Protein AF-A0A1Z9M612-F1 (afdb_monomer)

pLDDT: mean 96.34, std 4.1, range [65.88, 98.81]

Structure (mmCIF, N/CA/C/O backbone):
data_AF-A0A1Z9M612-F1
#
_entry.id   AF-A0A1Z9M612-F1
#
loop_
_atom_site.group_PDB
_atom_site.id
_atom_site.type_symbol
_atom_site.label_atom_id
_atom_site.label_alt_id
_atom_site.label_comp_id
_atom_site.label_asym_id
_atom_site.label_entity_id
_atom_site.label_seq_id
_atom_site.pdbx_PDB_ins_code
_atom_site.Cartn_x
_atom_site.Cartn_y
_atom_site.Cartn_z
_atom_site.occupancy
_atom_site.B_iso_or_equiv
_atom_site.auth_seq_id
_atom_site.auth_comp_id
_atom_site.auth_asym_id
_atom_site.auth_atom_id
_atom_site.pdbx_PDB_model_num
ATOM 1 N N . MET A 1 1 ? -19.633 2.470 7.328 1.00 85.44 1 MET A N 1
ATOM 2 C CA . MET A 1 1 ? -18.858 1.493 6.530 1.00 85.44 1 MET A CA 1
ATOM 3 C C . MET A 1 1 ? -17.430 2.008 6.424 1.00 85.44 1 MET A C 1
ATOM 5 O O . MET A 1 1 ? -17.281 3.209 6.231 1.00 85.44 1 MET A O 1
ATOM 9 N N . LYS A 1 2 ? -16.405 1.165 6.618 1.00 92.81 2 LYS A N 1
ATOM 10 C CA . LYS A 1 2 ? -15.001 1.577 6.419 1.00 92.81 2 LYS A CA 1
ATOM 11 C C . LYS A 1 2 ? -14.691 1.660 4.920 1.00 92.81 2 LYS A C 1
ATOM 13 O O . LYS A 1 2 ? -15.285 0.918 4.140 1.00 92.81 2 LYS A O 1
ATOM 18 N N . ARG A 1 3 ? -13.782 2.557 4.529 1.00 97.06 3 ARG A N 1
ATOM 19 C CA . ARG A 1 3 ? -13.296 2.706 3.147 1.00 97.06 3 ARG A CA 1
ATOM 20 C C . ARG A 1 3 ? -11.907 2.081 3.035 1.00 97.06 3 ARG A C 1
ATOM 22 O O . ARG A 1 3 ? -11.102 2.282 3.942 1.00 97.06 3 ARG A O 1
ATOM 29 N N . ILE A 1 4 ? -11.642 1.362 1.945 1.00 98.25 4 ILE A N 1
ATOM 30 C CA . ILE A 1 4 ? -10.276 0.955 1.595 1.00 98.25 4 ILE A CA 1
ATOM 31 C C . ILE A 1 4 ? -9.511 2.221 1.213 1.00 98.25 4 ILE A C 1
ATOM 33 O O . ILE A 1 4 ? -9.989 3.007 0.398 1.00 98.25 4 ILE A O 1
ATOM 37 N N . ASP A 1 5 ? -8.368 2.431 1.844 1.00 97.81 5 ASP A N 1
ATOM 38 C CA . ASP A 1 5 ? -7.490 3.555 1.542 1.00 97.81 5 ASP A CA 1
ATOM 39 C C . ASP A 1 5 ? -6.560 3.200 0.383 1.00 97.81 5 ASP A C 1
ATOM 41 O O . ASP A 1 5 ? -6.613 3.798 -0.691 1.00 97.81 5 ASP A O 1
ATOM 45 N N . HIS A 1 6 ? -5.771 2.149 0.590 1.00 98.38 6 HIS A N 1
ATOM 46 C CA . HIS A 1 6 ? -4.839 1.645 -0.396 1.00 98.38 6 HIS A CA 1
ATOM 47 C C . HIS A 1 6 ? -4.647 0.133 -0.260 1.00 98.38 6 HIS A C 1
ATOM 49 O O . HIS A 1 6 ? -4.963 -0.477 0.767 1.00 98.38 6 HIS A O 1
ATOM 55 N N . ILE A 1 7 ? -4.143 -0.480 -1.326 1.00 98.69 7 ILE A N 1
ATOM 56 C CA . ILE A 1 7 ? -3.813 -1.904 -1.383 1.00 98.69 7 ILE A CA 1
ATOM 57 C C . ILE A 1 7 ? -2.350 -2.035 -1.789 1.00 98.69 7 ILE A C 1
ATOM 59 O O . ILE A 1 7 ? -1.962 -1.569 -2.856 1.00 98.69 7 ILE A O 1
ATOM 63 N N . SER A 1 8 ? -1.561 -2.716 -0.962 1.00 98.44 8 SER A N 1
ATOM 64 C CA . SER A 1 8 ? -0.149 -3.010 -1.202 1.00 98.44 8 SER A CA 1
ATOM 65 C C . SER A 1 8 ? 0.021 -4.436 -1.719 1.00 98.44 8 SER A C 1
ATOM 67 O O . SER A 1 8 ? -0.216 -5.394 -0.982 1.00 98.44 8 SER A O 1
ATOM 69 N N . ILE A 1 9 ? 0.480 -4.591 -2.964 1.00 98.62 9 ILE A N 1
ATOM 70 C CA . ILE A 1 9 ? 0.757 -5.898 -3.579 1.00 98.62 9 ILE A CA 1
ATOM 71 C C . ILE A 1 9 ? 2.252 -6.123 -3.807 1.00 98.62 9 ILE A C 1
ATOM 73 O O . ILE A 1 9 ? 3.004 -5.222 -4.187 1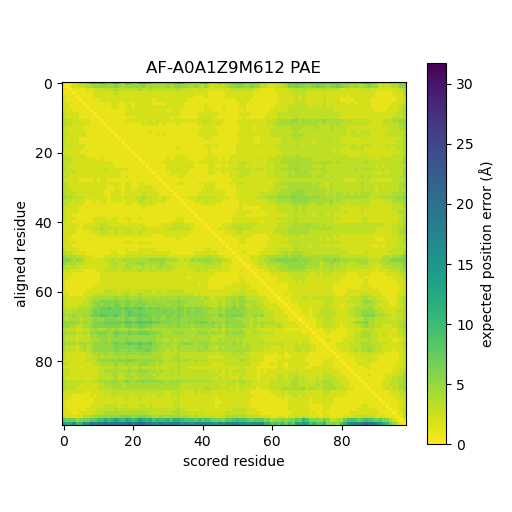.00 98.62 9 ILE A O 1
ATOM 77 N N . ALA A 1 10 ? 2.671 -7.370 -3.609 1.00 98.44 10 ALA A N 1
ATOM 78 C CA . ALA A 1 10 ? 4.043 -7.797 -3.817 1.00 98.44 10 ALA A CA 1
ATOM 79 C C . ALA A 1 10 ? 4.417 -7.792 -5.306 1.00 98.44 10 ALA A C 1
ATOM 81 O O . ALA A 1 10 ? 3.718 -8.367 -6.143 1.00 98.44 10 ALA A O 1
ATOM 82 N N . VAL A 1 11 ? 5.571 -7.212 -5.628 1.00 98.56 11 VAL A N 1
ATOM 83 C CA . VAL A 1 11 ? 6.215 -7.333 -6.940 1.00 98.56 11 VAL A CA 1
ATOM 84 C C . VAL A 1 11 ? 7.691 -7.676 -6.768 1.00 98.56 11 VAL A C 1
ATOM 86 O O . VAL A 1 11 ? 8.268 -7.504 -5.700 1.00 98.56 11 VAL A O 1
ATOM 89 N N . THR A 1 12 ? 8.330 -8.158 -7.831 1.00 97.88 12 THR A N 1
ATOM 90 C CA . THR A 1 12 ? 9.752 -8.545 -7.804 1.00 97.88 12 THR A CA 1
ATOM 91 C C . THR A 1 12 ? 10.686 -7.479 -8.375 1.00 97.88 12 THR A C 1
ATOM 93 O O . THR A 1 12 ? 11.904 -7.620 -8.307 1.00 97.88 12 THR A O 1
ATOM 96 N N . ASN A 1 13 ? 10.140 -6.418 -8.980 1.00 98.12 13 ASN A N 1
ATOM 97 C CA . ASN A 1 13 ? 10.915 -5.335 -9.580 1.00 98.12 13 ASN A CA 1
ATOM 98 C C . ASN A 1 13 ? 10.046 -4.075 -9.749 1.00 98.12 13 ASN A C 1
ATOM 100 O O . ASN A 1 13 ? 9.156 -4.053 -10.606 1.00 98.12 13 ASN A O 1
ATOM 104 N N . ILE A 1 14 ? 10.318 -3.025 -8.963 1.00 98.50 14 ILE A N 1
ATOM 105 C CA . ILE A 1 14 ? 9.512 -1.792 -8.949 1.00 98.50 14 ILE A CA 1
ATOM 106 C C . ILE A 1 14 ? 9.472 -1.102 -10.325 1.00 98.50 14 ILE A C 1
ATOM 108 O O . ILE A 1 14 ? 8.367 -0.888 -10.834 1.00 98.50 14 ILE A O 1
ATOM 112 N N . PRO A 1 15 ? 10.605 -0.802 -11.000 1.00 98.44 15 PRO A N 1
ATOM 113 C CA . PRO A 1 15 ? 10.561 -0.123 -12.298 1.00 98.44 15 PRO A CA 1
ATOM 114 C C . PRO A 1 15 ? 9.771 -0.886 -13.369 1.00 98.44 15 PRO A C 1
ATOM 116 O O . PRO A 1 15 ? 8.999 -0.281 -14.117 1.00 98.44 15 PRO A O 1
ATOM 119 N N . ARG A 1 16 ? 9.943 -2.214 -13.441 1.00 98.56 16 ARG A N 1
ATOM 120 C CA . ARG A 1 16 ? 9.226 -3.069 -14.396 1.00 98.56 16 ARG A CA 1
ATOM 121 C C . ARG A 1 16 ? 7.729 -3.087 -14.108 1.00 98.56 16 ARG A C 1
ATOM 123 O O . ARG A 1 16 ? 6.947 -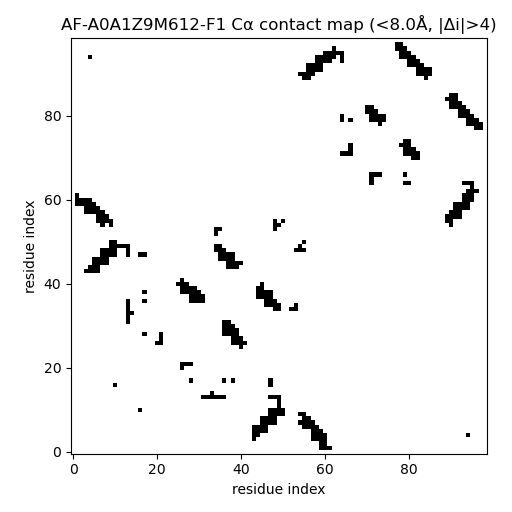2.992 -15.051 1.00 98.56 16 ARG A O 1
ATOM 130 N N . ALA A 1 17 ? 7.344 -3.208 -12.839 1.00 98.62 17 ALA A N 1
ATOM 131 C CA . ALA A 1 17 ? 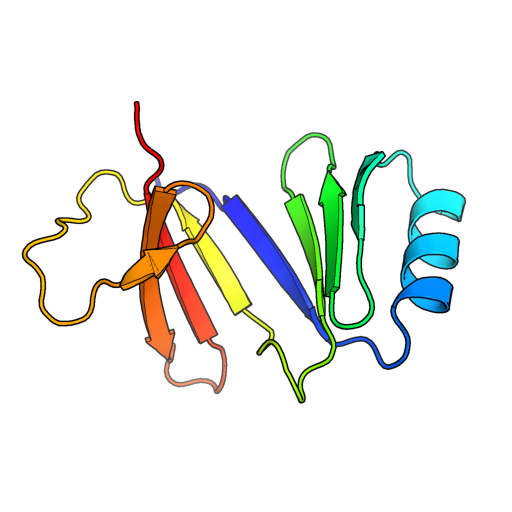5.945 -3.252 -12.445 1.00 98.62 17 ALA A CA 1
ATOM 132 C C . ALA A 1 17 ? 5.245 -1.918 -12.740 1.00 98.62 17 ALA A C 1
ATOM 134 O O . ALA A 1 17 ? 4.244 -1.919 -13.451 1.00 98.62 17 ALA A O 1
ATOM 135 N N . VAL A 1 18 ? 5.824 -0.783 -12.323 1.00 98.75 18 VAL A N 1
ATOM 136 C CA . VAL A 1 18 ? 5.277 0.555 -12.620 1.00 98.75 18 VAL A CA 1
ATOM 137 C C . VAL A 1 18 ? 5.043 0.728 -14.120 1.00 98.75 18 VAL A C 1
ATOM 139 O O . VAL A 1 18 ? 3.933 1.058 -14.521 1.00 98.75 18 VAL A O 1
ATOM 142 N N . LYS A 1 19 ? 6.047 0.418 -14.957 1.00 98.69 19 LYS A N 1
ATOM 143 C CA . LYS A 1 19 ? 5.927 0.510 -16.423 1.00 98.69 19 LYS A CA 1
ATOM 144 C C . LYS A 1 19 ? 4.775 -0.331 -16.975 1.00 98.69 19 LYS A C 1
ATOM 146 O O . LYS A 1 19 ? 4.145 0.070 -17.952 1.00 98.69 19 LYS A O 1
ATOM 151 N N . TRP A 1 20 ? 4.545 -1.517 -16.415 1.00 98.81 20 TRP A N 1
ATOM 152 C CA . TRP A 1 20 ? 3.461 -2.385 -16.860 1.00 98.81 20 TRP A CA 1
ATOM 153 C C . TRP A 1 20 ? 2.100 -1.787 -16.491 1.00 98.81 20 TRP A C 1
ATOM 155 O O . TRP A 1 20 ? 1.288 -1.578 -17.389 1.00 98.81 20 TRP A O 1
ATOM 165 N N . TYR A 1 21 ? 1.887 -1.423 -15.222 1.00 98.75 21 TYR A N 1
ATOM 166 C CA . TYR A 1 21 ? 0.611 -0.873 -14.750 1.00 98.75 21 TYR A CA 1
ATOM 167 C C . TYR A 1 21 ? 0.243 0.435 -15.454 1.00 98.75 21 TYR A C 1
ATOM 169 O O . TYR A 1 21 ? -0.863 0.544 -15.970 1.00 98.75 21 TYR A O 1
ATOM 177 N N . THR A 1 22 ? 1.181 1.378 -15.593 1.00 98.62 22 THR A N 1
ATOM 178 C CA . THR A 1 22 ? 0.922 2.657 -16.282 1.00 98.62 22 THR A CA 1
ATOM 179 C C . THR A 1 22 ? 0.717 2.506 -17.789 1.00 98.62 22 THR A C 1
ATOM 181 O O . THR A 1 22 ? 0.269 3.436 -18.446 1.00 98.62 22 THR A O 1
ATOM 184 N N . LYS A 1 23 ? 1.106 1.365 -18.373 1.00 98.69 23 LYS A N 1
ATOM 185 C CA . LYS A 1 23 ? 0.816 1.045 -19.777 1.00 98.69 23 LYS A CA 1
ATOM 186 C C . LYS A 1 23 ? -0.568 0.411 -19.938 1.00 98.69 23 LYS A C 1
ATOM 188 O O . LYS A 1 23 ? -1.168 0.573 -20.994 1.00 98.69 23 LYS A O 1
ATOM 193 N N . GLN A 1 24 ? -1.021 -0.372 -18.957 1.00 98.69 24 GLN A N 1
ATOM 194 C CA . GLN A 1 24 ? -2.295 -1.097 -19.036 1.00 98.69 24 GLN A CA 1
ATOM 195 C C . GLN A 1 24 ? -3.487 -0.273 -18.552 1.00 98.69 24 GLN A C 1
ATOM 197 O O . GLN A 1 24 ? -4.598 -0.489 -19.026 1.00 98.69 24 GLN A O 1
ATOM 202 N N . PHE A 1 25 ? -3.266 0.642 -17.613 1.00 98.50 25 PHE A N 1
ATOM 203 C CA . PHE A 1 25 ? -4.333 1.360 -16.932 1.00 98.50 25 PHE A CA 1
ATOM 204 C C . PHE A 1 25 ? -4.084 2.861 -16.932 1.00 98.50 25 PHE A C 1
ATOM 206 O O . PHE A 1 25 ? -2.937 3.309 -16.859 1.00 98.50 25 PHE A O 1
ATOM 213 N N . ASP A 1 26 ? -5.177 3.620 -16.934 1.00 98.19 26 ASP A N 1
ATOM 214 C CA . ASP A 1 26 ? -5.144 5.044 -16.631 1.00 98.19 26 ASP A CA 1
ATOM 215 C C . ASP A 1 26 ? -4.976 5.228 -15.119 1.00 98.19 26 ASP A C 1
ATOM 217 O O . ASP A 1 26 ? -5.912 5.101 -14.330 1.00 98.19 26 ASP A O 1
ATOM 221 N N . CYS A 1 27 ? -3.727 5.415 -14.707 1.00 98.38 27 CYS A N 1
ATOM 222 C CA . CYS A 1 27 ? -3.343 5.623 -13.322 1.00 98.38 27 CYS A CA 1
ATOM 223 C C . CYS A 1 27 ? -2.154 6.581 -13.263 1.00 98.38 27 CYS A C 1
ATOM 225 O O . CYS A 1 27 ? -1.337 6.664 -14.188 1.00 98.38 27 CYS A O 1
ATOM 227 N N . LYS A 1 28 ? -2.026 7.307 -12.153 1.00 98.50 28 LYS A N 1
ATOM 228 C CA . LYS A 1 28 ? -0.950 8.281 -11.960 1.00 98.50 28 LYS A CA 1
ATOM 229 C C . LYS A 1 28 ? 0.096 7.735 -10.999 1.00 98.50 28 LYS A C 1
ATOM 231 O O . LYS A 1 28 ? -0.230 7.343 -9.886 1.00 98.50 28 LYS A O 1
ATOM 236 N N . VAL A 1 29 ? 1.371 7.780 -11.382 1.00 98.56 29 VAL A N 1
ATOM 237 C CA . VAL A 1 29 ? 2.468 7.521 -10.436 1.00 98.56 29 VAL A CA 1
ATOM 238 C C . VAL A 1 29 ? 2.591 8.723 -9.499 1.00 98.56 29 VAL A C 1
ATOM 240 O O . VAL A 1 29 ? 2.979 9.805 -9.939 1.00 98.56 29 VAL A O 1
ATOM 243 N N . GLU A 1 30 ? 2.256 8.552 -8.221 1.00 97.75 30 GLU A N 1
ATOM 244 C CA . GLU A 1 30 ? 2.380 9.611 -7.207 1.00 97.75 30 GLU A CA 1
ATOM 245 C C . GLU A 1 30 ? 3.696 9.533 -6.435 1.00 97.75 30 GLU A C 1
ATOM 247 O O . GLU A 1 30 ? 4.237 10.555 -6.019 1.00 97.75 30 GLU A O 1
ATOM 252 N N . TYR A 1 31 ? 4.239 8.327 -6.283 1.00 97.25 31 TYR A N 1
ATOM 253 C CA . TYR A 1 31 ? 5.518 8.096 -5.627 1.00 97.25 31 TYR A CA 1
ATOM 254 C C . TYR A 1 31 ? 6.213 6.873 -6.223 1.00 97.25 31 TYR A C 1
ATOM 256 O O . TYR A 1 31 ? 5.554 5.917 -6.635 1.00 97.25 31 TYR A O 1
ATOM 264 N N . LYS A 1 32 ? 7.547 6.891 -6.264 1.00 97.75 32 LYS A N 1
ATOM 265 C CA . LYS A 1 32 ? 8.370 5.744 -6.654 1.00 97.7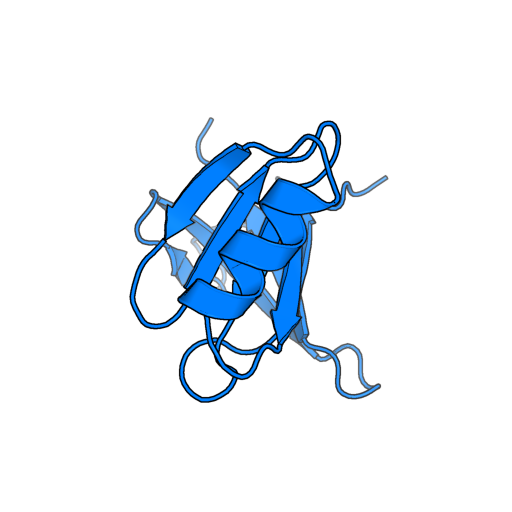5 32 LYS A CA 1
ATOM 266 C C . LYS A 1 32 ? 9.785 5.898 -6.110 1.00 97.75 32 LYS A C 1
ATOM 268 O O . LYS A 1 32 ? 10.425 6.913 -6.378 1.00 97.75 32 LYS A O 1
ATOM 273 N N . ASP A 1 33 ? 10.292 4.854 -5.471 1.00 96.25 33 ASP A N 1
ATOM 274 C CA . ASP A 1 33 ? 11.710 4.676 -5.166 1.00 96.25 33 ASP A CA 1
ATOM 275 C C . ASP A 1 33 ? 12.176 3.250 -5.532 1.00 96.25 33 ASP A C 1
ATOM 277 O O . ASP A 1 33 ? 11.610 2.612 -6.428 1.00 96.25 33 ASP A O 1
ATOM 281 N N . SER A 1 34 ? 13.269 2.782 -4.925 1.00 96.12 34 SER A N 1
ATOM 282 C CA . SER A 1 34 ? 13.823 1.448 -5.168 1.00 96.12 34 SER A CA 1
ATOM 283 C C . SER A 1 34 ? 13.011 0.317 -4.538 1.00 96.12 34 SER A C 1
ATOM 285 O O . SER A 1 34 ? 13.093 -0.805 -5.037 1.00 96.12 34 SER A O 1
ATOM 287 N N . SER A 1 35 ? 12.244 0.589 -3.481 1.00 96.44 35 SER A N 1
ATOM 288 C CA . SER A 1 35 ? 11.595 -0.429 -2.651 1.00 96.44 35 SER A CA 1
ATOM 289 C C . SER A 1 35 ? 10.077 -0.460 -2.801 1.00 96.44 35 SER A C 1
ATOM 291 O O . SER A 1 35 ? 9.468 -1.515 -2.598 1.00 96.44 35 SER A O 1
ATOM 293 N N . TRP A 1 36 ? 9.456 0.647 -3.223 1.00 98.06 36 TRP A N 1
ATOM 294 C CA . TRP A 1 36 ? 8.030 0.691 -3.530 1.00 98.06 36 TRP A CA 1
ATOM 295 C C . TRP A 1 36 ? 7.622 1.814 -4.497 1.00 98.06 36 TRP A C 1
ATOM 297 O O . TRP A 1 36 ? 8.373 2.740 -4.816 1.00 98.06 36 TRP A O 1
ATOM 307 N N . ALA A 1 37 ? 6.389 1.731 -4.992 1.00 98.50 37 ALA A N 1
ATOM 308 C CA . ALA A 1 37 ? 5.740 2.783 -5.766 1.00 98.50 37 ALA A CA 1
ATOM 309 C C . ALA A 1 37 ? 4.261 2.899 -5.400 1.00 98.50 37 ALA A C 1
ATOM 311 O O . ALA A 1 37 ? 3.632 1.892 -5.091 1.00 98.50 37 ALA A O 1
ATOM 312 N N . ARG A 1 38 ? 3.695 4.106 -5.494 1.00 98.38 38 ARG A N 1
ATOM 313 C CA . ARG A 1 38 ? 2.261 4.377 -5.334 1.00 98.38 38 ARG A CA 1
ATOM 314 C C . ARG A 1 38 ? 1.663 4.817 -6.662 1.00 98.38 38 ARG A C 1
ATOM 316 O O . ARG A 1 38 ? 2.123 5.791 -7.265 1.00 98.38 38 ARG A O 1
ATOM 323 N N . LEU A 1 39 ? 0.641 4.093 -7.094 1.00 98.75 39 LEU A N 1
ATOM 324 C CA . LEU A 1 39 ? -0.155 4.358 -8.280 1.00 98.75 39 LEU A CA 1
ATOM 325 C C . LEU A 1 39 ? -1.555 4.768 -7.838 1.00 98.75 39 LEU A C 1
ATOM 327 O O . LEU A 1 39 ? -2.267 3.983 -7.220 1.00 98.75 39 LEU A O 1
ATOM 331 N N . LYS A 1 40 ? -1.954 5.985 -8.172 1.00 98.50 40 LYS A N 1
ATOM 332 C CA . LYS A 1 40 ? -3.288 6.489 -7.891 1.00 98.50 40 LYS A CA 1
ATOM 333 C C . LYS A 1 40 ? -4.255 6.080 -8.987 1.00 98.50 40 LYS A C 1
ATOM 335 O O . LYS A 1 40 ? -4.046 6.436 -10.152 1.00 98.50 40 LYS A O 1
ATOM 340 N N . PHE A 1 41 ? -5.303 5.369 -8.591 1.00 98.56 41 PHE A N 1
ATOM 341 C CA . PHE A 1 41 ? -6.493 5.132 -9.402 1.00 98.56 41 PHE A CA 1
ATOM 342 C C . PHE A 1 41 ? -7.619 6.067 -8.945 1.00 98.56 41 PHE A C 1
ATOM 344 O O . PHE A 1 41 ? -7.460 6.854 -8.013 1.00 98.56 41 PHE A O 1
ATOM 351 N N . GLU A 1 42 ? -8.767 6.000 -9.617 1.00 98.06 42 GLU A N 1
ATOM 352 C CA . GLU A 1 42 ? -9.919 6.854 -9.313 1.00 98.06 42 GLU A CA 1
ATOM 353 C C . GLU A 1 42 ? -10.421 6.686 -7.868 1.00 98.06 42 GLU A C 1
ATOM 355 O O . GLU A 1 42 ? -10.763 7.665 -7.207 1.00 98.06 42 GLU A O 1
ATOM 360 N N . ASN A 1 43 ? -10.461 5.447 -7.372 1.00 96.88 43 ASN A N 1
ATOM 361 C CA . ASN A 1 43 ? -11.150 5.090 -6.132 1.00 96.88 43 ASN A CA 1
ATOM 362 C C . ASN A 1 43 ? -10.242 4.544 -5.020 1.00 96.88 43 ASN A C 1
ATOM 364 O O . ASN A 1 43 ? -10.679 4.492 -3.870 1.00 96.88 43 ASN A O 1
ATOM 368 N N . VAL A 1 44 ? -9.024 4.110 -5.349 1.00 97.69 44 VAL A N 1
ATOM 369 C CA . VAL A 1 44 ? -8.082 3.483 -4.414 1.00 97.69 44 VAL A CA 1
ATOM 370 C C . VAL A 1 44 ? -6.647 3.719 -4.874 1.00 97.69 44 VAL A C 1
ATOM 372 O O . VAL A 1 44 ? -6.371 3.746 -6.074 1.00 97.69 44 VAL A O 1
ATOM 375 N N . ASP A 1 45 ? -5.719 3.843 -3.933 1.00 98.06 45 ASP A N 1
ATOM 376 C CA . ASP A 1 45 ? -4.299 3.828 -4.268 1.00 98.06 45 ASP A CA 1
ATOM 377 C C . ASP A 1 45 ? -3.784 2.381 -4.306 1.00 98.06 45 ASP A C 1
ATOM 379 O O . ASP A 1 45 ? -4.029 1.576 -3.406 1.00 98.06 45 ASP A O 1
ATOM 383 N N . LEU A 1 46 ? -3.042 2.036 -5.355 1.00 98.69 46 LEU A N 1
ATOM 384 C CA . LEU A 1 46 ? -2.338 0.764 -5.479 1.00 98.69 46 LEU A CA 1
ATOM 385 C C . LEU A 1 46 ? -0.853 0.985 -5.214 1.00 98.69 46 LEU A C 1
ATOM 387 O O . LEU A 1 46 ? -0.171 1.698 -5.952 1.00 98.69 46 LEU A O 1
ATOM 391 N N . THR A 1 47 ? -0.326 0.329 -4.195 1.00 98.31 47 THR A N 1
ATOM 392 C CA . THR A 1 47 ? 1.095 0.344 -3.865 1.00 98.31 47 THR A CA 1
ATOM 393 C C . THR A 1 47 ? 1.760 -0.950 -4.317 1.00 98.31 47 THR A C 1
ATOM 395 O O . THR A 1 47 ? 1.311 -2.059 -4.039 1.00 98.31 47 THR A O 1
ATOM 398 N N . LEU A 1 48 ? 2.852 -0.812 -5.060 1.00 98.75 48 LEU A N 1
ATOM 399 C CA . LEU A 1 48 ? 3.687 -1.917 -5.514 1.00 98.75 48 LEU A CA 1
ATOM 400 C C . LEU A 1 48 ? 4.884 -1.991 -4.578 1.00 98.75 48 LEU A C 1
ATOM 402 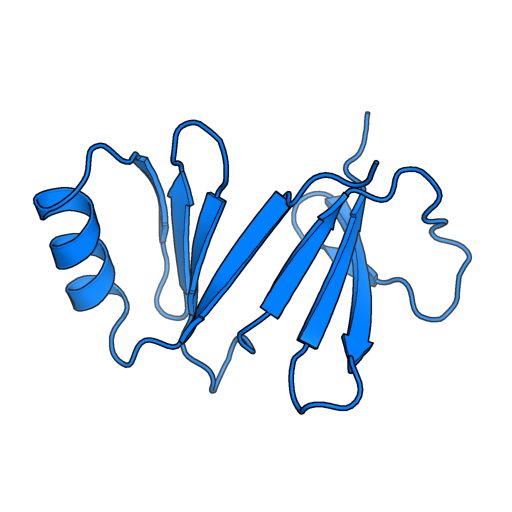O O . LEU A 1 48 ? 5.622 -1.013 -4.490 1.00 98.75 48 LEU A O 1
ATOM 406 N N . VAL A 1 49 ? 5.076 -3.113 -3.893 1.00 98.50 49 VAL A N 1
ATOM 407 C CA . VAL A 1 49 ? 6.090 -3.240 -2.838 1.00 98.50 49 VAL A CA 1
ATOM 408 C C . VAL A 1 49 ? 7.049 -4.397 -3.094 1.00 98.50 49 VAL A C 1
ATOM 410 O O . VAL A 1 49 ? 6.643 -5.447 -3.595 1.00 98.50 49 VAL A O 1
ATOM 413 N N . LEU A 1 50 ? 8.321 -4.223 -2.724 1.00 98.12 50 LEU A N 1
ATOM 414 C CA . LEU A 1 50 ? 9.246 -5.337 -2.523 1.00 98.12 50 LEU A CA 1
ATOM 415 C C . LEU A 1 50 ? 9.004 -5.935 -1.125 1.00 98.12 50 LEU A C 1
ATOM 417 O O . LEU A 1 50 ? 9.270 -5.248 -0.135 1.00 98.12 50 LEU A O 1
ATOM 421 N N . PRO A 1 51 ? 8.556 -7.203 -1.003 1.00 95.38 51 PRO A N 1
ATOM 422 C CA . PRO A 1 51 ? 8.191 -7.791 0.293 1.00 95.38 51 PRO A CA 1
ATOM 423 C C . PRO A 1 51 ? 9.317 -7.830 1.329 1.00 95.38 51 PRO A C 1
ATOM 425 O O . PRO A 1 51 ? 9.044 -7.899 2.522 1.00 95.38 51 PRO A O 1
ATOM 428 N N . SER A 1 52 ? 10.576 -7.798 0.881 1.00 93.88 52 SER A N 1
ATOM 429 C CA . SER A 1 52 ? 11.756 -7.757 1.750 1.00 93.88 52 SER A CA 1
ATOM 430 C C . SER A 1 52 ? 11.896 -6.451 2.533 1.00 93.88 52 SER A C 1
ATOM 432 O O . SER A 1 52 ? 12.594 -6.430 3.540 1.00 93.88 52 SER A O 1
ATOM 434 N N . GLU A 1 53 ? 11.267 -5.371 2.068 1.00 92.31 53 GLU A N 1
ATOM 435 C CA . GLU A 1 53 ? 11.360 -4.036 2.672 1.00 92.31 53 GLU A CA 1
ATOM 436 C C . GLU A 1 53 ? 9.998 -3.530 3.155 1.00 92.31 53 GLU A C 1
ATOM 438 O O . GLU A 1 53 ? 9.900 -2.918 4.218 1.00 92.31 53 GLU A O 1
ATOM 443 N N . HIS A 1 54 ? 8.939 -3.819 2.397 1.00 92.56 54 HIS A N 1
ATOM 444 C CA . HIS A 1 54 ? 7.576 -3.395 2.691 1.00 92.56 54 HIS A CA 1
ATOM 445 C C . HIS A 1 54 ? 6.619 -4.591 2.559 1.00 92.56 54 HIS A C 1
ATOM 447 O O . HIS A 1 54 ? 6.447 -5.110 1.451 1.00 92.56 54 HIS A O 1
ATOM 453 N N . PRO A 1 55 ? 5.978 -5.049 3.651 1.00 95.31 55 PRO A N 1
ATOM 454 C CA . PRO A 1 55 ? 5.052 -6.173 3.579 1.00 95.31 55 PRO A CA 1
ATOM 455 C C . PRO A 1 55 ? 3.793 -5.789 2.780 1.00 95.31 55 PRO A C 1
ATOM 457 O O . PRO A 1 55 ? 3.299 -4.669 2.935 1.00 95.31 55 PRO A O 1
ATOM 460 N N . PRO A 1 56 ? 3.237 -6.688 1.949 1.00 98.25 56 PRO A N 1
ATOM 461 C CA . PRO A 1 56 ? 1.938 -6.466 1.320 1.00 98.25 56 PRO A CA 1
ATOM 462 C C . PRO A 1 56 ? 0.827 -6.415 2.379 1.00 98.25 56 PRO A C 1
ATOM 464 O O . PRO A 1 56 ? 0.891 -7.120 3.387 1.00 98.25 56 PRO A O 1
ATOM 467 N N . HIS A 1 57 ? -0.179 -5.572 2.161 1.00 98.38 57 HIS A N 1
ATOM 468 C CA . HIS A 1 57 ? -1.271 -5.326 3.106 1.00 98.38 57 HIS A CA 1
ATOM 469 C C . HIS A 1 57 ? -2.467 -4.649 2.430 1.00 98.38 57 HIS A C 1
ATOM 471 O O . HIS A 1 57 ? -2.362 -4.134 1.317 1.00 98.38 57 HIS A O 1
ATOM 477 N N . ILE A 1 58 ? -3.600 -4.620 3.129 1.00 98.62 58 ILE A N 1
ATOM 478 C CA . ILE A 1 58 ? -4.782 -3.832 2.758 1.00 98.62 58 ILE A CA 1
ATOM 479 C C . ILE A 1 58 ? -5.028 -2.807 3.860 1.00 98.62 58 ILE A C 1
ATOM 481 O O . ILE A 1 58 ? -5.127 -3.181 5.029 1.00 98.62 58 ILE A O 1
ATOM 485 N N . ALA A 1 59 ? -5.150 -1.535 3.488 1.00 98.31 59 ALA A N 1
ATOM 486 C CA . ALA A 1 59 ? -5.376 -0.449 4.428 1.00 98.31 59 ALA A CA 1
ATOM 487 C C . ALA A 1 59 ? -6.830 0.030 4.419 1.00 98.31 59 ALA A C 1
ATOM 489 O O . ALA A 1 59 ? -7.442 0.215 3.364 1.00 98.31 59 ALA A O 1
ATOM 490 N N . PHE A 1 60 ? -7.373 0.294 5.605 1.00 98.31 60 PHE A N 1
ATOM 491 C CA . PHE A 1 60 ? -8.704 0.854 5.814 1.00 98.31 60 PHE A CA 1
ATOM 492 C C . PHE A 1 60 ? -8.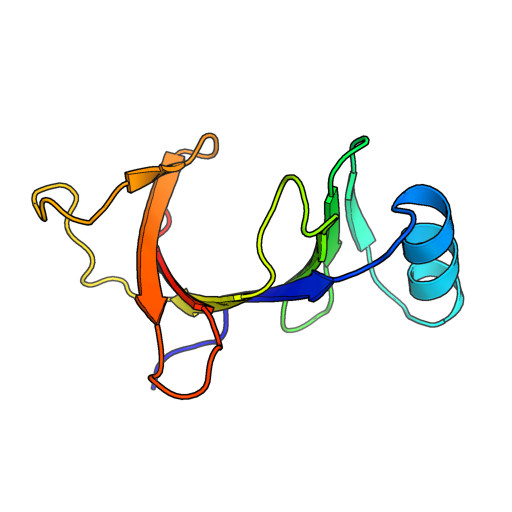626 2.165 6.587 1.00 98.31 60 PHE A C 1
ATOM 494 O O . PHE A 1 60 ? -7.908 2.275 7.579 1.00 98.31 60 PHE A O 1
ATOM 501 N N . ILE A 1 61 ? -9.441 3.142 6.195 1.00 97.56 61 ILE A N 1
ATOM 502 C CA . ILE A 1 61 ? -9.546 4.401 6.937 1.00 97.56 61 ILE A CA 1
ATOM 503 C C . ILE A 1 61 ? -10.225 4.156 8.289 1.00 97.56 61 ILE A C 1
ATOM 505 O O . ILE A 1 61 ? -11.310 3.561 8.366 1.00 97.56 61 ILE A O 1
ATOM 509 N N . ASP A 1 62 ? -9.602 4.653 9.357 1.00 96.62 62 ASP A N 1
ATOM 510 C CA . ASP A 1 62 ? -10.155 4.646 10.707 1.00 96.62 62 ASP A CA 1
ATOM 511 C C . ASP A 1 62 ? -9.913 5.963 11.458 1.00 96.62 62 ASP A C 1
ATOM 513 O O . ASP A 1 62 ? -8.931 6.141 12.181 1.00 96.62 62 ASP A O 1
ATOM 517 N N . 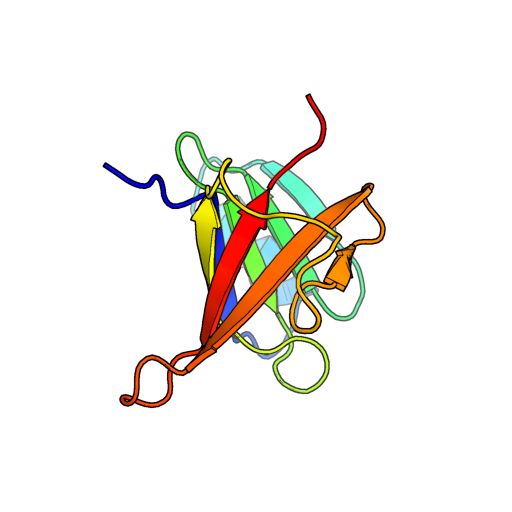ASP A 1 63 ? -10.883 6.872 11.366 1.00 94.25 63 ASP A N 1
ATOM 518 C CA . ASP A 1 63 ? -10.853 8.160 12.065 1.00 94.25 63 ASP A CA 1
ATOM 519 C C . ASP A 1 63 ? -10.850 8.042 13.600 1.00 94.25 63 ASP A C 1
ATOM 521 O O . ASP A 1 63 ? -10.553 9.025 14.291 1.00 94.25 63 ASP A O 1
ATOM 525 N N . ASN A 1 64 ? -11.130 6.860 14.159 1.00 93.75 64 ASN A N 1
ATOM 526 C CA . ASN A 1 64 ? -11.112 6.627 15.603 1.00 93.75 64 ASN A CA 1
ATOM 527 C C . ASN A 1 64 ? -9.724 6.265 16.143 1.00 93.75 64 ASN A C 1
ATOM 529 O O . ASN A 1 64 ? -9.573 6.170 17.362 1.00 93.75 64 ASN A O 1
ATOM 533 N N . LEU A 1 65 ? -8.711 6.104 15.281 1.00 95.00 65 LEU A N 1
ATOM 534 C CA . LEU A 1 65 ? -7.337 5.881 15.729 1.00 95.00 65 LEU A CA 1
ATOM 535 C C . LEU A 1 65 ? -6.843 7.041 16.597 1.00 95.00 65 LEU A C 1
ATOM 537 O O . LEU A 1 65 ? -7.055 8.227 16.296 1.00 95.00 65 LEU A O 1
ATOM 541 N N . LYS A 1 66 ? -6.170 6.673 17.688 1.00 94.38 66 LYS A N 1
ATOM 542 C CA . LYS A 1 66 ? -5.614 7.591 18.681 1.00 94.38 66 LYS A CA 1
ATOM 543 C C . LYS A 1 66 ? -4.114 7.373 18.770 1.00 94.38 66 LYS A C 1
ATOM 545 O O . LYS A 1 66 ? -3.675 6.250 18.975 1.00 94.38 66 LYS A O 1
ATOM 550 N N . GLU A 1 67 ? -3.344 8.455 18.701 1.00 92.19 67 GLU A N 1
ATOM 551 C CA . GLU A 1 67 ? -1.883 8.401 18.879 1.00 92.19 67 GLU A CA 1
ATOM 552 C C . GLU A 1 67 ? -1.471 7.849 20.254 1.00 92.19 67 GLU A C 1
ATOM 554 O O . GLU A 1 67 ? -0.365 7.348 20.408 1.00 92.19 67 GLU A O 1
ATOM 559 N N . SER A 1 68 ? -2.361 7.924 21.249 1.00 93.38 68 SER A N 1
ATOM 560 C CA . SER A 1 68 ? -2.138 7.382 22.591 1.00 93.38 68 SER A CA 1
ATOM 561 C C . SER A 1 68 ? -2.201 5.852 22.668 1.00 93.38 68 SER A C 1
ATOM 563 O O . SER A 1 68 ? -1.881 5.297 23.715 1.00 93.38 68 SER A O 1
ATOM 565 N N . ASP A 1 69 ? -2.684 5.168 21.626 1.00 94.38 69 ASP A N 1
ATOM 566 C CA . ASP A 1 69 ? -2.717 3.706 21.598 1.00 94.38 69 ASP A CA 1
ATOM 567 C C . ASP A 1 69 ? -1.285 3.160 21.401 1.00 94.38 69 ASP A C 1
ATOM 569 O O . ASP A 1 69 ? -0.625 3.515 20.420 1.00 94.38 69 ASP A O 1
ATOM 573 N N . PRO A 1 70 ? -0.784 2.286 22.296 1.00 93.62 70 PRO A N 1
ATOM 574 C CA . PRO A 1 70 ? 0.588 1.785 22.245 1.00 93.62 70 PRO A CA 1
ATOM 575 C C . PRO A 1 70 ? 0.936 0.995 20.977 1.00 93.62 70 PRO A C 1
ATOM 577 O O . PRO A 1 70 ? 2.127 0.824 20.701 1.00 93.62 70 PRO A O 1
ATOM 580 N N . VAL A 1 71 ? -0.039 0.506 20.202 1.00 94.50 71 VAL A N 1
ATOM 581 C CA . VAL A 1 71 ? 0.230 -0.195 18.931 1.00 94.50 71 VAL A CA 1
ATOM 582 C C . VAL A 1 71 ? 0.198 0.722 17.706 1.00 94.50 71 VAL A C 1
ATOM 584 O O . VAL A 1 71 ? 0.619 0.309 16.627 1.00 94.50 71 VAL A O 1
ATOM 587 N N . VAL A 1 72 ? -0.242 1.972 17.862 1.00 96.38 72 VAL A N 1
ATOM 588 C CA . VAL A 1 72 ? -0.275 2.957 16.776 1.00 96.38 72 VAL A CA 1
ATOM 589 C C . VAL A 1 72 ? 1.125 3.520 16.528 1.00 96.38 72 VAL A C 1
ATOM 591 O O . VAL A 1 72 ? 1.921 3.741 17.445 1.00 96.38 72 VAL A O 1
ATOM 594 N N . ARG A 1 73 ? 1.462 3.730 15.257 1.00 95.44 73 ARG A N 1
ATOM 595 C CA . ARG A 1 73 ? 2.738 4.287 14.800 1.00 95.44 73 ARG A CA 1
ATOM 596 C C . ARG A 1 73 ? 2.481 5.482 13.898 1.00 95.44 73 ARG A C 1
ATOM 598 O O . ARG A 1 73 ? 1.477 5.537 13.198 1.00 95.44 73 ARG A O 1
ATOM 605 N N . LYS A 1 74 ? 3.402 6.441 13.913 1.00 94.81 74 LYS A N 1
ATOM 606 C CA . LYS A 1 74 ? 3.347 7.620 13.050 1.00 94.81 74 LYS A CA 1
ATOM 607 C C . LYS A 1 74 ? 4.162 7.386 11.788 1.00 94.81 74 LYS A C 1
ATOM 609 O O . LYS A 1 74 ? 5.316 6.968 11.860 1.00 94.81 74 LYS A O 1
ATOM 614 N N . HIS A 1 75 ? 3.564 7.683 10.648 1.00 91.69 75 HIS A N 1
ATOM 615 C CA . HIS A 1 75 ? 4.202 7.608 9.347 1.00 91.69 75 HIS A CA 1
ATOM 616 C C . HIS A 1 75 ? 4.946 8.899 9.002 1.00 91.69 75 HIS A C 1
ATOM 618 O O . HIS A 1 75 ? 4.746 9.958 9.605 1.00 91.69 75 HIS A O 1
ATOM 624 N N . ARG A 1 76 ? 5.815 8.814 7.988 1.00 87.75 76 ARG A N 1
ATOM 625 C CA . ARG A 1 76 ? 6.619 9.946 7.500 1.00 87.75 76 ARG A CA 1
ATOM 626 C C . ARG A 1 76 ? 5.759 11.093 6.963 1.00 87.75 76 ARG A C 1
ATOM 628 O O . ARG A 1 76 ? 6.126 12.249 7.129 1.00 87.75 76 ARG A O 1
ATOM 635 N N . ASP A 1 77 ? 4.628 10.774 6.341 1.00 88.00 77 ASP A N 1
ATOM 636 C CA . ASP A 1 77 ? 3.660 11.753 5.826 1.00 88.00 77 ASP A CA 1
ATOM 637 C C . ASP A 1 77 ? 2.795 12.392 6.931 1.00 88.00 77 ASP A C 1
ATOM 639 O O . ASP A 1 77 ? 1.966 13.260 6.665 1.00 88.00 77 ASP A O 1
ATOM 643 N N . GLY A 1 78 ? 3.008 11.997 8.189 1.00 93.25 78 GLY A N 1
ATOM 644 C CA . GLY A 1 78 ? 2.286 12.506 9.342 1.00 93.25 78 GLY A CA 1
ATOM 645 C C . GLY A 1 78 ? 0.949 11.820 9.609 1.00 93.25 78 GLY A C 1
ATOM 646 O O . GLY A 1 78 ? 0.324 12.186 10.606 1.00 93.25 78 GLY A O 1
ATOM 647 N N . SER A 1 79 ? 0.534 10.850 8.784 1.00 95.25 79 SER A N 1
ATOM 648 C CA . SER A 1 79 ? -0.555 9.928 9.119 1.00 95.25 79 SER A CA 1
ATOM 649 C C . SER A 1 79 ? -0.155 9.011 10.279 1.00 95.25 79 SER A C 1
ATOM 651 O O . SER A 1 79 ? 1.021 8.916 10.653 1.00 95.25 79 SER A O 1
ATOM 653 N N . ILE A 1 80 ? -1.143 8.358 10.882 1.00 97.25 80 ILE A N 1
ATOM 654 C CA . ILE A 1 80 ? -0.927 7.330 11.898 1.00 97.25 80 ILE A CA 1
ATOM 655 C C . ILE A 1 80 ? -1.572 6.025 11.463 1.00 97.25 80 ILE A C 1
ATOM 657 O O . ILE A 1 80 ? -2.666 6.033 10.899 1.00 97.25 80 ILE A O 1
ATOM 661 N N . GLY A 1 81 ? -0.889 4.922 11.744 1.00 97.12 81 GLY A N 1
ATOM 662 C CA . GLY A 1 81 ? -1.266 3.587 11.312 1.00 97.12 81 GLY A CA 1
ATOM 663 C C . GLY A 1 81 ? -1.184 2.572 12.446 1.00 97.12 81 GLY A C 1
ATOM 664 O O . GLY A 1 81 ? -0.384 2.709 13.376 1.00 97.12 81 GLY A O 1
ATOM 665 N N . LYS A 1 82 ? -2.010 1.536 12.363 1.00 97.25 82 LYS A N 1
ATOM 666 C CA . LYS A 1 82 ? -1.964 0.338 13.205 1.00 97.25 82 LYS A CA 1
ATOM 667 C C . LYS A 1 82 ? -2.081 -0.880 12.302 1.00 97.25 82 LYS A C 1
ATOM 669 O O . LYS A 1 82 ? -2.940 -0.900 11.428 1.00 97.25 82 LYS A O 1
ATOM 674 N N . TYR A 1 83 ? -1.270 -1.899 12.562 1.00 97.25 83 TYR A N 1
ATOM 675 C CA . TYR A 1 83 ? -1.229 -3.118 11.759 1.00 97.25 83 TYR A CA 1
ATOM 676 C C . TYR A 1 83 ? -1.694 -4.324 12.573 1.00 97.25 83 TYR A C 1
ATOM 678 O O . TYR A 1 83 ? -1.314 -4.477 13.734 1.00 97.25 83 TYR A O 1
ATOM 686 N N . GLU A 1 84 ? -2.499 -5.180 11.953 1.00 97.25 84 GLU A N 1
ATOM 687 C CA . GLU A 1 84 ? -3.020 -6.418 12.531 1.00 97.25 84 GLU A CA 1
ATOM 688 C C . GLU A 1 84 ? -2.941 -7.562 11.519 1.00 97.25 84 GLU A C 1
ATOM 690 O O . GLU A 1 84 ? -3.023 -7.346 10.311 1.00 97.25 84 GLU A O 1
ATOM 695 N N . HIS A 1 85 ? -2.816 -8.793 12.012 1.00 97.19 85 HIS A N 1
ATOM 696 C CA . HIS A 1 85 ? -3.010 -9.981 11.188 1.00 97.19 85 HIS A CA 1
ATOM 697 C C . HIS A 1 85 ? -4.475 -10.402 11.220 1.00 97.19 85 HIS A C 1
ATOM 699 O O . HIS A 1 85 ? -5.076 -10.476 12.290 1.00 97.19 85 HIS A O 1
ATOM 705 N N . ASP A 1 86 ? -5.029 -10.742 10.061 1.00 97.00 86 ASP A N 1
ATOM 706 C CA . ASP A 1 86 ? -6.422 -11.190 9.939 1.00 97.00 86 ASP A CA 1
ATOM 707 C C . ASP A 1 86 ? -6.650 -12.657 10.357 1.00 97.00 86 ASP A C 1
ATOM 709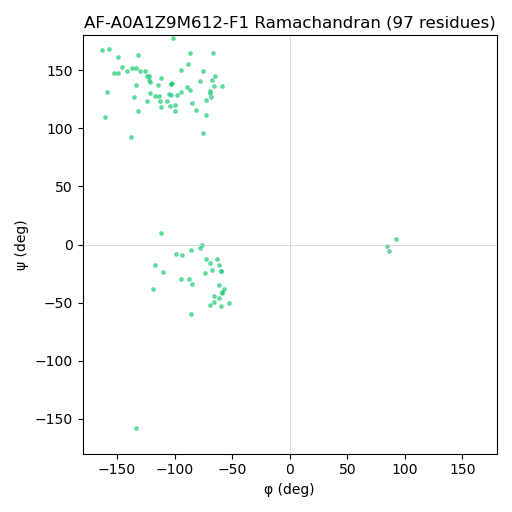 O O . ASP A 1 86 ? -7.781 -13.136 10.350 1.00 97.00 86 ASP A O 1
ATOM 713 N N . GLY A 1 87 ? -5.580 -13.377 10.710 1.00 97.75 87 GLY A N 1
ATOM 714 C CA . GLY A 1 87 ? -5.607 -14.805 11.044 1.00 97.75 87 GLY A CA 1
ATOM 715 C C . GLY A 1 87 ? -5.484 -15.748 9.840 1.00 97.75 87 GLY A C 1
ATOM 716 O O . GLY A 1 87 ? -5.324 -16.950 10.034 1.00 97.75 87 GLY A O 1
ATOM 717 N N . PHE A 1 88 ? -5.478 -15.220 8.614 1.00 97.69 88 PHE A N 1
ATOM 718 C CA . PHE A 1 88 ? -5.345 -15.973 7.359 1.00 97.69 88 PHE A CA 1
ATOM 719 C C . PHE A 1 88 ? -4.020 -15.704 6.636 1.00 97.69 88 PHE A C 1
ATOM 721 O O . PHE A 1 88 ? -3.823 -16.133 5.500 1.00 97.69 88 PHE A O 1
ATOM 728 N N . GLY A 1 89 ? -3.094 -15.015 7.305 1.00 94.81 89 GLY A N 1
ATOM 729 C CA . GLY A 1 89 ? -1.777 -14.673 6.773 1.00 94.81 89 GLY A CA 1
ATOM 730 C C . GLY A 1 89 ? -1.719 -13.313 6.081 1.00 94.81 89 GLY A C 1
ATOM 731 O O . GLY A 1 89 ? -0.659 -12.964 5.565 1.00 94.81 89 GLY A O 1
ATOM 732 N N . ASN A 1 90 ? -2.799 -12.525 6.103 1.00 97.81 90 ASN A N 1
ATOM 733 C CA . ASN A 1 90 ? -2.787 -11.175 5.551 1.00 97.81 90 ASN A CA 1
ATOM 734 C C . ASN A 1 90 ? -2.490 -10.145 6.638 1.00 97.81 90 ASN A C 1
ATOM 736 O O . ASN A 1 90 ? -2.830 -10.317 7.812 1.00 97.81 90 ASN A O 1
ATOM 740 N N . LEU A 1 91 ? -1.855 -9.055 6.218 1.00 98.00 91 LEU A N 1
ATOM 741 C CA . LEU A 1 91 ? -1.645 -7.877 7.040 1.00 98.00 91 LEU A CA 1
ATOM 742 C C . LEU A 1 91 ? -2.725 -6.843 6.703 1.00 98.00 91 LEU A C 1
ATOM 744 O O . LEU A 1 91 ? -2.946 -6.508 5.537 1.00 98.00 91 LEU A O 1
ATOM 748 N N . VAL A 1 92 ? -3.400 -6.347 7.731 1.00 98.44 92 VAL A N 1
ATOM 749 C CA . VAL A 1 92 ? -4.425 -5.309 7.642 1.00 98.44 92 VAL A CA 1
ATOM 750 C C . VAL A 1 92 ? -3.901 -4.068 8.335 1.00 98.44 92 VAL A C 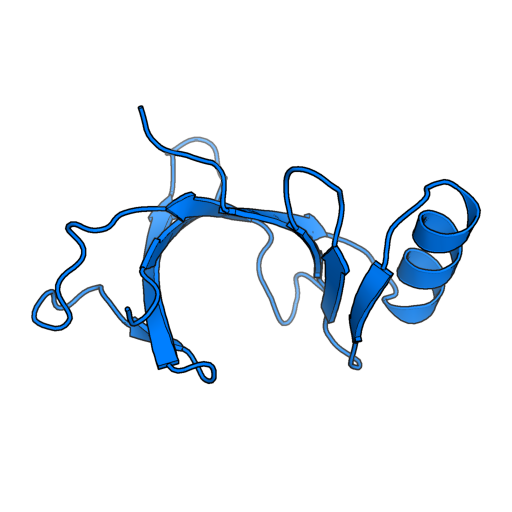1
ATOM 752 O O . VAL A 1 92 ? -3.473 -4.126 9.487 1.00 98.44 92 VAL A O 1
ATOM 755 N N . GLU A 1 93 ? -3.949 -2.943 7.638 1.00 98.31 93 GLU A N 1
ATOM 756 C CA . GLU A 1 93 ? -3.653 -1.642 8.211 1.00 98.31 93 GLU A CA 1
ATOM 757 C C . GLU A 1 93 ? -4.952 -0.877 8.494 1.00 98.31 93 GLU A C 1
ATOM 759 O O . GLU A 1 93 ? -5.878 -0.844 7.684 1.00 98.31 93 GLU A O 1
ATOM 764 N N . TYR A 1 94 ? -4.995 -0.201 9.636 1.00 98.06 94 TYR A N 1
ATOM 765 C CA . TYR A 1 94 ? -5.920 0.890 9.897 1.00 98.06 94 TYR A CA 1
ATOM 766 C C . TYR A 1 94 ? -5.130 2.189 9.866 1.00 98.06 94 TYR A C 1
ATOM 768 O O . TYR A 1 94 ? -4.179 2.328 10.635 1.00 98.06 94 TYR A O 1
ATOM 776 N N . ILE A 1 95 ? -5.536 3.133 9.019 1.00 97.69 95 ILE A N 1
ATOM 777 C CA . ILE A 1 95 ? -4.826 4.396 8.805 1.00 97.69 95 ILE A CA 1
ATOM 778 C C . ILE A 1 95 ? -5.721 5.600 9.093 1.00 97.69 95 ILE A C 1
ATOM 780 O O . ILE A 1 95 ? -6.928 5.595 8.832 1.00 97.69 95 ILE A O 1
ATOM 784 N N . LYS A 1 96 ? -5.116 6.661 9.626 1.00 96.94 96 LYS A N 1
ATOM 785 C CA . LYS A 1 96 ? -5.754 7.956 9.850 1.00 96.94 96 LYS A CA 1
ATOM 786 C C . LYS A 1 96 ? -4.840 9.088 9.413 1.00 96.94 96 LYS A C 1
ATOM 788 O O . LYS A 1 96 ? -3.708 9.211 9.881 1.00 96.94 96 LYS A O 1
ATOM 793 N N . TYR A 1 97 ? -5.369 9.957 8.563 1.00 94.44 97 TYR A N 1
ATOM 794 C CA . TYR A 1 97 ? -4.689 11.165 8.116 1.00 94.44 97 TYR A CA 1
ATOM 795 C C . TYR A 1 97 ? -4.964 12.333 9.062 1.00 94.44 97 TYR A C 1
ATOM 797 O O . TYR A 1 97 ? -5.984 12.380 9.757 1.00 94.44 97 TYR A O 1
ATOM 805 N N . LYS A 1 98 ? -4.048 13.302 9.079 1.00 86.62 98 LYS A N 1
ATOM 806 C CA . LYS A 1 98 ? -4.329 14.599 9.694 1.00 86.62 98 LYS A CA 1
ATOM 807 C C . LYS A 1 98 ? -5.425 15.297 8.889 1.00 86.62 98 LYS A C 1
ATOM 809 O O . LYS A 1 98 ? -5.391 15.259 7.661 1.00 86.62 98 LYS A O 1
ATOM 814 N N . LYS A 1 99 ? -6.388 15.886 9.596 1.00 65.88 99 LYS A N 1
ATOM 815 C CA . LYS A 1 99 ? -7.364 16.803 9.000 1.00 65.88 99 LYS A CA 1
ATOM 816 C C . LYS A 1 99 ? -6.713 18.139 8.679 1.00 65.88 99 LYS A C 1
ATOM 818 O O . LYS A 1 99 ? -5.802 18.528 9.447 1.00 65.88 99 LYS A O 1
#

Nearest PDB structures (foldseek):
  4rt5-assembly1_B  TM=9.364E-01  e=3.952E-12  Planctopirus limnophila DSM 3776
  1lqp-assembly1_B  TM=4.855E-01  e=5.753E-04  Pseudomonas aeruginosa
  5vb0-assembly2_C  TM=4.855E-01  e=1.096E-03  Escherichia coli
  5cj3-assembly1_B  TM=4.395E-01  e=7.566E-03  Streptomyces pilosus
  1byl-assembly1_A  TM=4.679E-01  e=1.441E-02  Streptoalloteichus hindustanus

Sequence (99 aa):
MKRIDHISIAVTNIPRAVKWYTKQFDCKVEYKDSSWARLKFENVDLTLVLPSEHPPHIAFIDDNLKESDPVVRKHRDGSIGKYEHDGFGNLVEYIKYKK

Mean predicted aligned error: 2.68 Å

Solvent-accessible surface area (backbone atoms only — not comparable to full-atom values): 5698 Å² total; per-residue (Å²): 135,79,48,66,49,35,40,34,42,72,48,94,48,47,73,64,50,52,57,49,50,57,70,75,41,92,50,43,80,78,46,75,59,89,54,34,32,36,33,39,45,99,81,41,34,42,29,42,21,29,57,93,82,38,72,47,32,42,28,29,50,32,88,82,71,50,87,85,42,90,74,44,44,76,46,96,89,61,28,37,37,34,76,46,71,76,82,80,84,47,39,36,36,39,33,31,71,76,131

Foldseek 3Di:
DWAWAAWEDEDDFAVVVVVVDVVVDPWDFPDDDGAKTWTDDPRYIYMYGHCVVDNTAIEIEDPPDDPPPPQWDADPQRKIWHWDDPVPPHIYIYIYDDD

Secondary structure (DSSP, 8-state):
-PPEEEEEEE-S-HHHHHHHHHHHS--EEEEE-SSEEEEE-SS-EEEEE-TTTS--EEEEE-TT--TTSTT-EE-TTS-EEEEEE-SSS-EEEEEE---

Radius of gyration: 13.97 Å; Cα contacts (8 Å, |Δi|>4): 208; chains: 1; bounding box: 33×33×42 Å